Protein AF-A0AAE1W7T8-F1 (afdb_monomer_lite)

pLDDT: mean 72.62, std 16.83, range [42.72, 94.44]

Foldseek 3Di:
DVVVVVVVVVVVVVVVVVVVPPDPCPPPQPPPDLVCLQVPQDQDQFGWAQDPPAPNRIFTGHDPQWDFPDDPPDDNVRNGHGDHGNDPPVVVVPD

Sequence (95 aa):
MATVHHAAFLAVMGVLLQSHVATADLVHFPFTGTGAACNEIVCGRGSCVPLSNTTFGFECVCDPGWRQARPDGDQYLNFLPCLIPNCKFFVLVFT

Radius of gyration: 23.26 Å; chains: 1; bounding box: 76×24×34 Å

Organism: NCBI:txid2727404

Structure (mmCIF, N/CA/C/O backbone):
data_AF-A0AAE1W7T8-F1
#
_entry.id   AF-A0AAE1W7T8-F1
#
loop_
_atom_site.group_PDB
_atom_site.id
_atom_site.type_symbol
_atom_site.label_atom_id
_atom_site.label_alt_id
_atom_site.label_comp_id
_atom_site.label_asym_id
_atom_site.label_entity_id
_atom_site.label_seq_id
_atom_site.pdbx_PDB_ins_code
_atom_site.Cartn_x
_atom_site.Cartn_y
_atom_site.Cartn_z
_atom_site.occupancy
_atom_site.B_iso_or_equiv
_atom_site.auth_seq_id
_atom_site.auth_comp_id
_atom_site.auth_asym_id
_atom_site.auth_atom_id
_atom_site.pdbx_PDB_model_num
ATOM 1 N N . MET A 1 1 ? 60.041 -3.985 5.228 1.00 56.50 1 MET A N 1
ATOM 2 C CA . MET A 1 1 ? 59.288 -4.961 6.054 1.00 56.50 1 MET A CA 1
ATOM 3 C C . MET A 1 1 ? 57.983 -4.352 6.568 1.00 56.50 1 MET A C 1
ATOM 5 O O . MET A 1 1 ? 56.937 -4.930 6.322 1.00 56.50 1 MET A O 1
ATOM 9 N N . ALA A 1 2 ? 58.009 -3.157 7.178 1.00 58.16 2 ALA A N 1
ATOM 10 C CA . ALA A 1 2 ? 56.801 -2.456 7.644 1.00 58.16 2 ALA A CA 1
ATOM 11 C C . ALA A 1 2 ? 55.797 -2.110 6.522 1.00 58.16 2 ALA A C 1
ATOM 13 O O . ALA A 1 2 ? 54.601 -2.329 6.671 1.00 58.16 2 ALA A O 1
ATOM 14 N N . THR A 1 3 ? 56.286 -1.667 5.360 1.00 59.66 3 THR A N 1
ATOM 15 C CA . THR A 1 3 ? 55.457 -1.309 4.192 1.00 59.66 3 THR A CA 1
ATOM 16 C C . THR A 1 3 ? 54.664 -2.485 3.616 1.00 59.66 3 THR A C 1
ATOM 18 O O . THR A 1 3 ? 53.524 -2.312 3.195 1.00 59.66 3 THR A O 1
ATOM 21 N N . VAL A 1 4 ? 55.234 -3.693 3.656 1.00 62.91 4 VAL A N 1
ATOM 22 C CA . VAL A 1 4 ? 54.584 -4.925 3.176 1.00 62.91 4 VAL A CA 1
ATOM 23 C C . VAL A 1 4 ? 53.450 -5.337 4.116 1.00 62.91 4 VAL A C 1
ATOM 25 O O . VAL A 1 4 ? 52.375 -5.706 3.655 1.00 62.91 4 VAL A O 1
ATOM 28 N N . HIS A 1 5 ? 53.649 -5.188 5.430 1.00 63.00 5 HIS A N 1
ATOM 29 C CA . HIS A 1 5 ? 52.596 -5.428 6.418 1.00 63.00 5 HIS A CA 1
ATOM 30 C C . HIS A 1 5 ? 51.430 -4.444 6.281 1.00 63.00 5 HIS A C 1
ATOM 32 O O . HIS A 1 5 ? 50.284 -4.849 6.429 1.00 63.00 5 HIS A O 1
ATOM 38 N N . HIS A 1 6 ? 51.700 -3.172 5.973 1.00 68.06 6 HIS A N 1
ATOM 39 C CA . HIS A 1 6 ? 50.647 -2.166 5.789 1.00 68.06 6 HIS A CA 1
ATOM 40 C C . HIS A 1 6 ? 49.845 -2.426 4.509 1.00 68.06 6 HIS A C 1
ATOM 42 O O . HIS A 1 6 ? 48.619 -2.369 4.535 1.00 68.06 6 HIS A O 1
ATOM 48 N N . ALA A 1 7 ? 50.519 -2.794 3.414 1.00 74.88 7 ALA A N 1
ATOM 49 C CA . ALA A 1 7 ? 49.858 -3.189 2.172 1.00 74.88 7 ALA A CA 1
ATOM 50 C C . ALA A 1 7 ? 48.981 -4.441 2.360 1.00 74.88 7 ALA A C 1
ATOM 52 O O . ALA A 1 7 ? 47.847 -4.473 1.887 1.00 74.88 7 ALA A O 1
ATOM 53 N N . ALA A 1 8 ? 49.468 -5.438 3.108 1.00 79.12 8 ALA A N 1
ATOM 54 C CA . ALA A 1 8 ? 48.694 -6.631 3.441 1.00 79.12 8 ALA A CA 1
ATOM 55 C C . ALA A 1 8 ? 47.466 -6.300 4.305 1.00 79.12 8 ALA A C 1
ATOM 57 O O . ALA A 1 8 ? 46.379 -6.814 4.056 1.00 79.12 8 ALA A O 1
ATOM 58 N N . PHE A 1 9 ? 47.612 -5.400 5.281 1.00 80.44 9 PHE A N 1
ATOM 59 C CA . PHE A 1 9 ? 46.513 -4.997 6.157 1.00 80.44 9 PHE A CA 1
ATOM 60 C C . PHE A 1 9 ? 45.415 -4.235 5.399 1.00 80.44 9 PHE A C 1
ATOM 62 O O . PHE A 1 9 ? 44.230 -4.508 5.583 1.00 80.44 9 PHE A O 1
ATOM 69 N N . LEU A 1 10 ? 45.802 -3.330 4.494 1.00 79.69 10 LEU A N 1
ATOM 70 C CA . LEU A 1 10 ? 44.869 -2.609 3.622 1.00 79.69 10 LEU A CA 1
ATOM 71 C C . LEU A 1 10 ? 44.149 -3.552 2.648 1.00 79.69 10 LEU A C 1
ATOM 73 O O . LEU A 1 10 ? 42.951 -3.394 2.427 1.00 79.69 10 LEU A O 1
ATOM 77 N N . ALA A 1 11 ? 44.847 -4.559 2.112 1.00 80.62 11 ALA A N 1
ATOM 78 C CA . ALA A 1 11 ? 44.243 -5.569 1.247 1.00 80.62 11 ALA A CA 1
ATOM 79 C C . ALA A 1 11 ? 43.197 -6.415 1.994 1.00 80.62 11 ALA A C 1
ATOM 81 O O . ALA A 1 11 ? 42.099 -6.621 1.483 1.00 80.62 11 ALA A O 1
ATOM 82 N N . VAL A 1 12 ? 43.494 -6.846 3.225 1.00 82.19 12 VAL A N 1
ATOM 83 C CA . VAL A 1 12 ? 42.553 -7.616 4.057 1.00 82.19 12 VAL A CA 1
ATOM 84 C C . VAL A 1 12 ? 41.325 -6.780 4.426 1.00 82.19 12 VAL A C 1
ATOM 86 O O . VAL A 1 12 ? 40.203 -7.258 4.284 1.00 82.19 12 VAL A O 1
ATOM 89 N N . MET A 1 13 ? 41.509 -5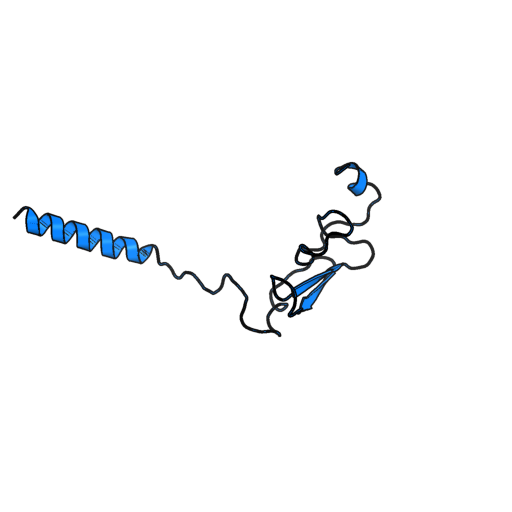.517 4.823 1.00 72.75 13 MET A N 1
ATOM 90 C CA . MET A 1 13 ? 40.390 -4.606 5.097 1.00 72.75 13 MET A CA 1
ATOM 91 C C . MET A 1 13 ? 39.531 -4.342 3.854 1.00 72.75 13 MET A C 1
ATOM 93 O O . MET A 1 13 ? 38.310 -4.280 3.968 1.00 72.75 13 MET A O 1
ATOM 97 N N . GLY A 1 14 ? 40.140 -4.239 2.667 1.00 73.25 14 GLY A N 1
ATOM 98 C CA . GLY A 1 14 ? 39.415 -4.110 1.401 1.00 73.25 14 GLY A CA 1
ATOM 99 C C . GLY A 1 14 ? 38.549 -5.332 1.084 1.00 73.25 14 GLY A C 1
ATOM 100 O O . GLY A 1 14 ? 37.381 -5.174 0.743 1.00 73.25 14 GLY A O 1
ATOM 101 N N . VAL A 1 15 ? 39.084 -6.544 1.266 1.00 70.62 15 VAL A N 1
ATOM 102 C CA . VAL A 1 15 ? 38.343 -7.805 1.057 1.00 70.62 15 VAL A CA 1
ATOM 103 C C . VAL A 1 15 ? 37.208 -7.968 2.079 1.00 70.62 15 VAL A C 1
ATOM 105 O O . VAL A 1 15 ? 36.109 -8.373 1.712 1.00 70.62 15 VAL A O 1
ATOM 108 N N . LEU A 1 16 ? 37.428 -7.589 3.343 1.00 66.31 16 LEU A N 1
ATOM 109 C CA . LEU A 1 16 ? 36.391 -7.615 4.385 1.00 66.31 16 LEU A CA 1
ATOM 110 C C . LEU A 1 16 ? 35.280 -6.579 4.140 1.00 66.31 16 LEU A C 1
ATOM 112 O O . LEU A 1 16 ? 34.117 -6.829 4.460 1.00 66.31 16 LEU A O 1
ATOM 116 N N . LEU A 1 17 ? 35.601 -5.431 3.538 1.00 62.84 17 LEU A N 1
ATOM 117 C CA . LEU A 1 17 ? 34.601 -4.422 3.185 1.00 62.84 17 LEU A CA 1
ATOM 118 C C . LEU A 1 17 ? 33.695 -4.888 2.032 1.00 62.84 17 LEU A C 1
ATOM 120 O O . LEU A 1 17 ? 32.515 -4.544 2.004 1.00 62.84 17 LEU A O 1
ATOM 124 N N . GLN A 1 18 ? 34.202 -5.731 1.124 1.00 59.38 18 GLN A N 1
ATOM 125 C CA . GLN A 1 18 ? 33.402 -6.327 0.046 1.00 59.38 18 GLN A CA 1
ATOM 126 C C . GLN A 1 18 ? 32.329 -7.294 0.566 1.00 59.38 18 GLN A C 1
ATOM 128 O O . GLN A 1 18 ? 31.264 -7.382 -0.035 1.00 59.38 18 GLN A O 1
ATOM 133 N N . SER A 1 19 ? 32.546 -7.945 1.715 1.00 57.84 19 SER A N 1
ATOM 134 C CA . SER A 1 19 ? 31.516 -8.761 2.383 1.00 57.84 19 SER A CA 1
ATOM 135 C C . SER A 1 19 ? 30.347 -7.952 2.965 1.00 57.84 19 SER A C 1
ATOM 137 O O . SER A 1 19 ? 29.305 -8.535 3.251 1.00 57.84 19 SER A O 1
ATOM 139 N N . HIS A 1 20 ? 30.476 -6.624 3.107 1.00 52.41 20 HIS A N 1
ATOM 140 C CA . HIS A 1 20 ? 29.354 -5.739 3.459 1.00 52.41 20 HIS A CA 1
ATOM 141 C C . HIS A 1 20 ? 28.564 -5.248 2.244 1.00 52.41 20 HIS A C 1
ATOM 143 O O . HIS A 1 20 ? 27.469 -4.721 2.412 1.00 52.41 20 HIS A O 1
ATOM 149 N N . VAL A 1 21 ? 29.061 -5.498 1.029 1.00 55.72 21 VAL A N 1
ATOM 150 C CA . VAL A 1 21 ? 28.223 -5.547 -0.171 1.00 55.72 21 VAL A CA 1
ATOM 151 C C . VAL A 1 21 ? 27.741 -6.992 -0.334 1.00 55.72 21 VAL A C 1
ATOM 153 O O . VAL A 1 21 ? 27.817 -7.588 -1.405 1.00 55.72 21 VAL A O 1
ATOM 156 N N . ALA A 1 22 ? 27.213 -7.571 0.758 1.00 46.50 22 ALA A N 1
ATOM 157 C CA . ALA A 1 22 ? 26.071 -8.457 0.609 1.00 46.50 22 ALA A CA 1
ATOM 158 C C . ALA A 1 22 ? 25.137 -7.703 -0.319 1.00 46.50 22 ALA A C 1
ATOM 160 O O . ALA A 1 22 ? 24.904 -6.515 -0.080 1.00 46.50 22 ALA A O 1
ATOM 161 N N . THR A 1 23 ? 24.776 -8.355 -1.421 1.00 50.28 23 THR A N 1
ATOM 162 C CA . THR A 1 23 ? 23.739 -7.926 -2.340 1.00 50.28 23 THR A CA 1
ATOM 163 C C . THR A 1 23 ? 22.875 -6.891 -1.641 1.00 50.28 23 THR A C 1
ATOM 165 O O . THR A 1 23 ? 22.048 -7.218 -0.792 1.00 50.28 23 THR A O 1
ATOM 168 N N . ALA A 1 24 ? 23.054 -5.614 -1.992 1.00 42.72 24 ALA A N 1
ATOM 169 C CA . ALA A 1 24 ? 21.899 -4.748 -2.039 1.00 42.72 24 ALA A CA 1
ATOM 170 C C . ALA A 1 24 ? 21.076 -5.352 -3.170 1.00 42.72 24 ALA A C 1
ATOM 172 O O . ALA A 1 24 ? 21.157 -4.937 -4.319 1.00 42.72 24 ALA A O 1
ATOM 173 N N . ASP A 1 25 ? 20.488 -6.506 -2.868 1.00 43.28 25 ASP A N 1
ATOM 174 C CA . ASP A 1 25 ? 19.133 -6.872 -3.090 1.00 43.28 25 ASP A CA 1
ATOM 175 C C . ASP A 1 25 ? 18.380 -5.627 -3.532 1.00 43.28 25 ASP A C 1
ATOM 177 O O . ASP A 1 25 ? 17.630 -4.990 -2.798 1.00 43.28 25 ASP A O 1
ATOM 181 N N . LEU A 1 26 ? 18.551 -5.319 -4.817 1.00 47.62 26 LEU A N 1
ATOM 182 C CA . LEU A 1 26 ? 17.600 -4.536 -5.580 1.00 47.62 26 LEU A CA 1
ATOM 183 C C . LEU A 1 26 ? 16.213 -5.216 -5.515 1.00 47.62 26 LEU A C 1
ATOM 185 O O . LEU A 1 26 ? 15.230 -4.631 -5.947 1.00 47.62 26 LEU A O 1
ATOM 189 N N . VAL A 1 27 ? 16.110 -6.409 -4.908 1.00 43.56 27 VAL A N 1
ATOM 190 C CA . VAL A 1 27 ? 14.884 -7.059 -4.437 1.00 43.56 27 VAL A CA 1
ATOM 191 C C . VAL A 1 27 ? 14.204 -6.385 -3.231 1.00 43.56 27 VAL A C 1
ATOM 193 O O . VAL A 1 27 ? 13.190 -6.904 -2.782 1.00 43.56 27 VAL A O 1
ATOM 196 N N . HIS A 1 28 ? 14.659 -5.227 -2.727 1.00 44.62 28 HIS A N 1
ATOM 197 C CA . HIS A 1 28 ? 13.882 -4.450 -1.738 1.00 44.62 28 HIS A CA 1
ATOM 198 C C . HIS A 1 28 ? 13.375 -3.082 -2.216 1.00 44.62 28 HIS A C 1
ATOM 200 O O . HIS A 1 28 ? 12.899 -2.279 -1.413 1.00 44.62 28 HIS A O 1
ATOM 206 N N . PHE A 1 29 ? 13.414 -2.806 -3.521 1.00 42.97 29 PHE A N 1
ATOM 207 C CA . PHE A 1 29 ? 12.635 -1.701 -4.077 1.00 42.97 29 PHE A CA 1
ATOM 208 C C . PHE A 1 29 ? 11.857 -2.196 -5.302 1.00 42.97 29 PHE A C 1
ATOM 210 O O . PHE A 1 29 ? 12.429 -2.304 -6.390 1.00 42.97 29 PHE A O 1
ATOM 217 N N . PRO A 1 30 ? 10.565 -2.548 -5.153 1.00 43.94 30 PRO A N 1
ATOM 218 C CA . PRO A 1 30 ? 9.783 -3.144 -6.224 1.00 43.94 30 PRO A CA 1
ATOM 219 C C . PRO A 1 30 ? 9.377 -2.041 -7.206 1.00 43.94 30 PRO A C 1
ATOM 221 O O . PRO A 1 30 ? 8.271 -1.518 -7.159 1.00 43.94 30 PRO A O 1
ATOM 224 N N . PHE A 1 31 ? 10.292 -1.640 -8.087 1.00 52.62 31 PHE A N 1
ATOM 225 C CA . PHE A 1 31 ? 10.041 -0.601 -9.088 1.00 52.62 31 PHE A CA 1
ATOM 226 C C . PHE A 1 31 ? 10.487 -1.025 -10.482 1.00 52.62 31 PHE A C 1
ATOM 228 O O . PHE A 1 31 ? 11.157 -0.292 -11.197 1.00 52.62 31 PHE A O 1
ATOM 235 N N . THR A 1 32 ? 10.113 -2.233 -10.898 1.00 42.78 32 THR A N 1
ATOM 236 C CA . THR A 1 32 ? 10.210 -2.625 -12.310 1.00 42.78 32 THR A CA 1
ATOM 237 C C . THR A 1 32 ? 8.990 -3.452 -12.712 1.00 42.78 32 THR A C 1
ATOM 239 O O . THR A 1 32 ? 8.971 -4.673 -12.628 1.00 42.78 32 THR A O 1
ATOM 242 N N . GLY A 1 33 ? 7.932 -2.768 -13.154 1.00 43.59 33 GLY A N 1
ATOM 243 C CA . GLY A 1 33 ? 6.796 -3.400 -13.826 1.00 43.59 33 GLY A CA 1
ATOM 244 C C . GLY A 1 33 ? 5.457 -2.805 -13.414 1.00 43.59 33 GLY A C 1
ATOM 245 O O . GLY A 1 33 ? 4.960 -3.057 -12.322 1.00 43.59 33 GLY A O 1
ATOM 246 N N . THR A 1 34 ? 4.821 -2.078 -14.328 1.00 49.53 34 THR A N 1
ATOM 247 C CA . THR A 1 34 ? 3.488 -1.470 -14.162 1.00 49.53 34 THR A CA 1
ATOM 248 C C . THR A 1 34 ? 2.350 -2.484 -13.954 1.00 49.53 34 THR A C 1
ATOM 250 O O . THR A 1 34 ? 1.241 -2.084 -13.622 1.00 49.53 34 THR A O 1
ATOM 253 N N . GLY A 1 35 ? 2.617 -3.790 -14.096 1.00 50.62 35 GLY A N 1
ATOM 254 C CA . GLY A 1 35 ? 1.723 -4.884 -13.683 1.00 50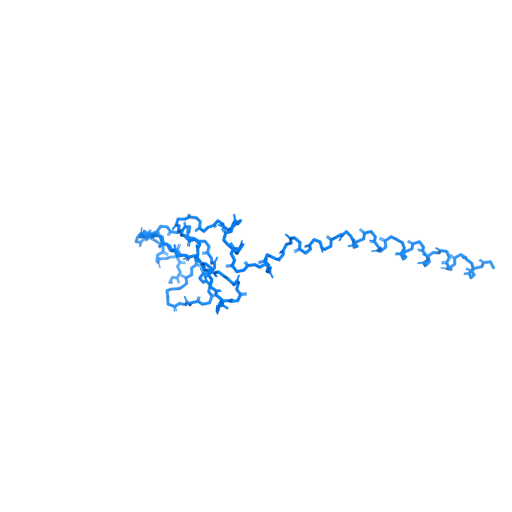.62 35 GLY A CA 1
ATOM 255 C C . GLY A 1 35 ? 2.184 -5.665 -12.441 1.00 50.62 35 GLY A C 1
ATOM 256 O O . GLY A 1 35 ? 1.411 -6.445 -11.899 1.00 50.62 35 GLY A O 1
ATOM 257 N N . ALA A 1 36 ? 3.419 -5.459 -11.972 1.00 62.28 36 ALA A N 1
ATOM 258 C CA . ALA A 1 36 ? 3.992 -6.150 -10.812 1.00 62.28 36 ALA A CA 1
ATOM 259 C C . ALA A 1 36 ? 3.781 -5.387 -9.494 1.00 62.28 36 ALA A C 1
ATOM 261 O O . ALA A 1 36 ? 3.868 -5.987 -8.426 1.00 62.28 36 ALA A O 1
ATOM 262 N N . ALA A 1 37 ? 3.464 -4.089 -9.567 1.00 70.81 37 ALA A N 1
ATOM 263 C CA . ALA A 1 37 ? 3.366 -3.206 -8.405 1.00 70.81 37 ALA A CA 1
ATOM 264 C C . ALA A 1 37 ? 2.381 -3.690 -7.326 1.00 70.81 37 ALA A C 1
ATOM 266 O O . ALA A 1 37 ? 2.578 -3.377 -6.165 1.00 70.81 37 ALA A O 1
ATOM 267 N N . CYS A 1 38 ? 1.362 -4.479 -7.682 1.00 81.69 38 CYS A N 1
ATOM 268 C CA . CYS A 1 38 ? 0.377 -5.011 -6.734 1.00 81.69 38 CYS A CA 1
ATOM 269 C C . CYS A 1 38 ? 0.534 -6.504 -6.413 1.00 81.69 38 CYS A C 1
ATOM 271 O O . CYS A 1 38 ? -0.270 -7.040 -5.658 1.00 81.69 38 CYS A O 1
ATOM 273 N N . ASN A 1 39 ? 1.533 -7.191 -6.976 1.00 81.06 39 ASN A N 1
ATOM 274 C CA . ASN A 1 39 ? 1.635 -8.650 -6.867 1.00 81.06 39 ASN A CA 1
ATOM 275 C C . ASN A 1 39 ? 2.061 -9.112 -5.459 1.00 81.06 39 ASN A C 1
ATOM 277 O O . ASN A 1 39 ? 1.671 -10.183 -5.008 1.00 81.06 39 ASN A O 1
ATOM 281 N N . GLU A 1 40 ? 2.832 -8.282 -4.754 1.00 80.50 40 GLU A N 1
ATOM 282 C CA . GLU A 1 40 ? 3.348 -8.568 -3.406 1.00 80.50 40 GLU A CA 1
ATOM 283 C C . GLU A 1 40 ? 2.830 -7.574 -2.346 1.00 80.50 40 GLU A C 1
ATOM 285 O O . GLU A 1 40 ? 3.165 -7.658 -1.166 1.00 80.50 40 GLU A O 1
ATOM 290 N N . ILE A 1 41 ? 1.978 -6.623 -2.742 1.00 82.69 41 ILE A N 1
ATOM 291 C CA . ILE A 1 41 ? 1.490 -5.570 -1.847 1.00 82.69 41 ILE A CA 1
ATOM 292 C C . ILE A 1 41 ? 0.221 -6.015 -1.130 1.00 82.69 41 ILE A C 1
ATOM 294 O O . ILE A 1 41 ? -0.807 -6.306 -1.741 1.00 82.69 41 ILE A O 1
ATOM 298 N N . VAL A 1 42 ? 0.271 -5.984 0.200 1.00 88.25 42 VAL A N 1
ATOM 299 C CA . VAL A 1 42 ? -0.874 -6.274 1.064 1.00 88.25 42 VAL A CA 1
ATOM 300 C C . VAL A 1 42 ? -1.475 -4.964 1.573 1.00 88.25 42 VAL A C 1
ATOM 302 O O . VAL A 1 42 ? -0.970 -4.351 2.510 1.00 88.25 42 VAL A O 1
ATOM 305 N N . CYS A 1 43 ? -2.602 -4.555 0.986 1.00 91.56 43 CYS A N 1
ATOM 306 C CA . CYS A 1 43 ? -3.339 -3.348 1.386 1.00 91.56 43 CYS A CA 1
ATOM 307 C C . CYS A 1 43 ? -4.267 -3.549 2.600 1.00 91.56 43 CYS A C 1
ATOM 309 O O . CYS A 1 43 ? -4.977 -2.624 2.990 1.00 91.56 43 CYS A O 1
ATOM 311 N N . GLY A 1 44 ? -4.274 -4.732 3.223 1.00 91.56 44 GLY A N 1
ATOM 312 C CA . GLY A 1 44 ? -5.164 -5.047 4.342 1.00 91.56 44 GLY A CA 1
ATOM 313 C C . GLY A 1 44 ? -6.621 -5.158 3.889 1.00 91.56 44 GLY A C 1
ATOM 314 O O . GLY A 1 44 ? -6.946 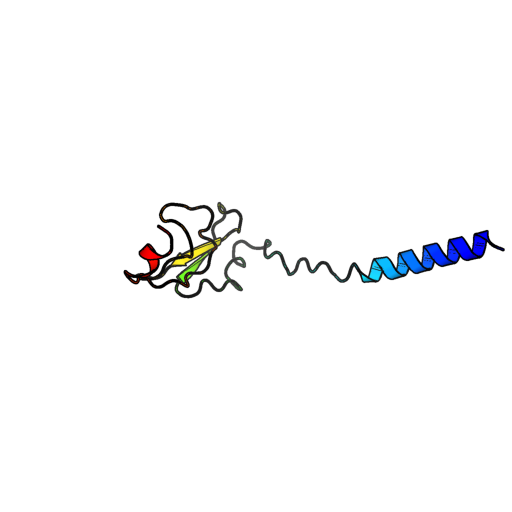-5.996 3.053 1.00 91.56 44 GLY A O 1
ATOM 315 N N . ARG A 1 45 ? -7.506 -4.331 4.456 1.00 93.81 45 ARG A N 1
ATOM 316 C CA . ARG A 1 45 ? -8.931 -4.253 4.086 1.00 93.81 45 ARG A CA 1
ATOM 317 C C . ARG A 1 45 ? -9.148 -3.248 2.964 1.00 93.81 45 ARG A C 1
ATOM 319 O O . ARG A 1 45 ? -9.714 -2.170 3.153 1.00 93.81 45 ARG A O 1
ATOM 326 N N . GLY A 1 46 ? -8.584 -3.592 1.820 1.00 92.69 46 GLY A N 1
ATOM 327 C CA . GLY A 1 46 ? -8.605 -2.780 0.623 1.00 92.69 46 GLY A CA 1
ATOM 328 C C . GLY A 1 46 ? -7.928 -3.488 -0.538 1.00 92.69 46 GLY A C 1
ATOM 329 O O . GLY A 1 46 ? -7.337 -4.559 -0.388 1.00 92.69 46 GLY A O 1
ATOM 330 N N . SER A 1 47 ? -8.001 -2.857 -1.701 1.00 92.19 47 SER A N 1
ATOM 331 C CA . SER A 1 47 ? -7.439 -3.360 -2.950 1.00 92.19 47 SER A CA 1
ATOM 332 C C . SER A 1 47 ? -6.241 -2.522 -3.378 1.00 92.19 47 SER A C 1
ATOM 334 O O . SER A 1 47 ? -6.271 -1.297 -3.284 1.00 92.19 47 SER A O 1
ATOM 336 N N . CYS A 1 48 ? -5.192 -3.181 -3.871 1.00 91.69 48 CYS A N 1
ATOM 337 C CA . CYS A 1 48 ? -4.078 -2.492 -4.512 1.00 91.69 48 CYS A CA 1
ATOM 338 C C . CYS A 1 48 ? -4.462 -2.104 -5.942 1.00 91.69 48 CYS A C 1
ATOM 340 O O . CYS A 1 48 ? -4.944 -2.941 -6.708 1.00 91.69 48 CYS A O 1
ATOM 342 N N . VAL A 1 49 ? -4.227 -0.845 -6.301 1.00 90.06 49 VAL A N 1
ATOM 343 C CA . VAL A 1 49 ? -4.438 -0.307 -7.644 1.00 90.06 49 VAL A CA 1
ATOM 344 C C . VAL A 1 49 ? -3.102 0.227 -8.167 1.00 90.06 49 VAL A C 1
ATOM 346 O O . VAL A 1 49 ? -2.518 1.114 -7.544 1.00 90.06 49 VAL A O 1
ATOM 349 N N . PRO A 1 50 ? -2.586 -0.287 -9.297 1.00 86.9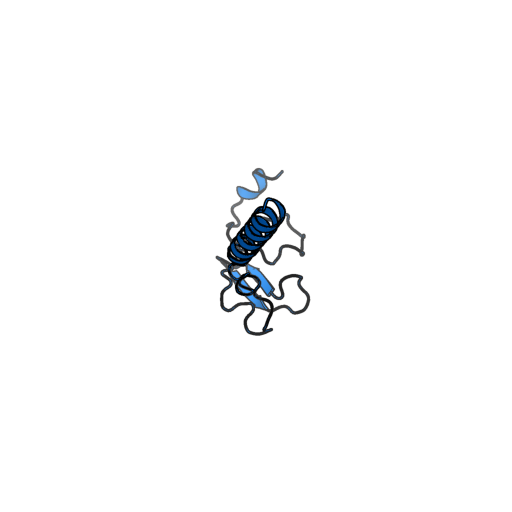4 50 PRO A N 1
ATOM 350 C CA . PRO A 1 50 ? -1.361 0.232 -9.890 1.00 86.94 50 PRO A CA 1
ATOM 351 C C . PRO A 1 50 ? -1.623 1.624 -10.476 1.00 86.94 50 PRO A C 1
ATOM 353 O O . PRO A 1 50 ? -2.536 1.803 -11.283 1.00 86.94 50 PRO A O 1
ATOM 356 N N . LEU A 1 51 ? -0.808 2.607 -10.098 1.00 81.62 51 LEU A N 1
ATOM 357 C CA . LEU A 1 51 ? -0.955 4.002 -10.510 1.00 81.62 51 LEU A CA 1
ATOM 358 C C . LEU A 1 51 ? 0.396 4.555 -10.962 1.00 81.62 51 LEU A C 1
ATOM 360 O O . LEU A 1 51 ? 1.331 4.657 -10.180 1.00 81.62 51 LEU A O 1
ATOM 364 N N . SER A 1 52 ? 0.494 5.000 -12.213 1.00 68.50 52 SER A N 1
ATOM 365 C CA . SER A 1 52 ? 1.739 5.562 -12.764 1.00 68.50 52 SER A CA 1
ATOM 366 C C . SER A 1 52 ? 2.117 6.942 -12.208 1.00 68.50 52 SER A C 1
ATOM 368 O O . SER A 1 52 ? 3.236 7.393 -12.429 1.00 68.50 52 SER A O 1
ATOM 370 N N . ASN A 1 53 ? 1.198 7.619 -11.510 1.00 72.44 53 ASN A N 1
ATOM 371 C CA . ASN A 1 53 ? 1.364 8.999 -11.038 1.00 72.44 53 ASN A CA 1
ATOM 372 C C . ASN A 1 53 ? 1.646 9.120 -9.530 1.00 72.44 53 ASN A C 1
ATOM 374 O O . ASN A 1 53 ? 1.733 10.235 -9.021 1.00 72.44 53 ASN A O 1
ATOM 378 N N . THR A 1 54 ? 1.782 8.010 -8.799 1.00 72.62 54 THR A N 1
ATOM 379 C CA . THR A 1 54 ? 2.147 8.046 -7.375 1.00 72.62 54 THR A CA 1
ATOM 380 C C . THR A 1 54 ? 3.632 7.756 -7.201 1.00 72.62 54 THR A C 1
ATOM 382 O O . THR A 1 54 ? 4.228 7.014 -7.981 1.00 72.62 54 THR A O 1
ATOM 385 N N . THR A 1 55 ? 4.236 8.298 -6.139 1.00 77.62 55 THR A N 1
ATOM 386 C CA . THR A 1 55 ? 5.648 8.059 -5.780 1.00 77.62 55 THR A CA 1
ATOM 387 C C . THR A 1 55 ? 5.995 6.570 -5.722 1.00 77.62 55 THR A C 1
ATOM 389 O O . THR A 1 55 ? 7.124 6.188 -6.009 1.00 77.62 55 THR A O 1
ATOM 392 N N . PHE A 1 56 ? 5.014 5.735 -5.367 1.00 79.81 56 PHE A N 1
ATOM 393 C CA . PHE A 1 56 ? 5.191 4.301 -5.173 1.00 79.81 56 PHE A CA 1
ATOM 394 C C . PHE A 1 56 ? 4.683 3.442 -6.340 1.00 79.81 56 PHE A C 1
ATOM 396 O O . PHE A 1 56 ? 4.838 2.228 -6.300 1.00 79.81 56 PHE A O 1
ATOM 403 N N . GLY A 1 57 ? 4.107 4.032 -7.393 1.00 84.00 57 GLY A N 1
ATOM 404 C CA . GLY A 1 57 ? 3.618 3.271 -8.549 1.00 84.00 57 GLY A CA 1
ATOM 405 C C . GLY A 1 57 ? 2.326 2.476 -8.292 1.00 84.00 57 GLY A C 1
ATOM 406 O O . GLY A 1 57 ? 1.850 1.756 -9.172 1.00 84.00 57 GLY A O 1
ATOM 407 N N . PHE A 1 58 ? 1.754 2.590 -7.094 1.00 87.06 58 PHE A N 1
ATOM 408 C CA . PHE A 1 58 ? 0.486 1.996 -6.684 1.00 87.06 58 PHE A CA 1
ATOM 409 C C . PHE A 1 58 ? -0.185 2.848 -5.603 1.00 87.06 58 PHE A C 1
ATOM 411 O O . PHE A 1 58 ? 0.421 3.760 -5.029 1.00 87.06 58 PHE A O 1
ATOM 418 N N . GLU A 1 59 ? -1.440 2.530 -5.319 1.00 90.38 59 GLU A N 1
ATOM 419 C CA . GLU A 1 59 ? -2.173 2.989 -4.148 1.00 90.38 59 GLU A CA 1
ATOM 420 C C . GLU A 1 59 ? -3.052 1.870 -3.581 1.00 90.38 59 GLU A C 1
ATOM 422 O O . GLU A 1 59 ? -3.440 0.937 -4.282 1.00 90.38 59 GLU A O 1
ATOM 427 N N . CYS A 1 60 ? -3.360 1.963 -2.294 1.00 91.12 60 CYS A N 1
ATOM 428 C CA . CYS A 1 60 ? -4.290 1.091 -1.601 1.00 91.12 60 CYS A CA 1
ATOM 429 C C . CYS A 1 60 ? -5.641 1.799 -1.462 1.00 91.12 60 CYS A C 1
ATOM 431 O O . CYS A 1 60 ? -5.755 2.810 -0.768 1.00 91.12 60 CYS A O 1
ATOM 433 N N . VAL A 1 61 ? -6.676 1.244 -2.089 1.00 92.12 61 VAL A N 1
ATOM 434 C CA . VAL A 1 61 ? -8.059 1.727 -1.993 1.00 92.12 61 VAL A CA 1
ATOM 435 C C . VAL A 1 61 ? -8.783 0.934 -0.910 1.00 92.12 61 VAL A C 1
ATOM 437 O O . VAL A 1 61 ? -8.940 -0.278 -1.038 1.00 92.12 61 VAL A O 1
ATOM 440 N N . CYS A 1 62 ? -9.214 1.601 0.163 1.00 92.19 62 CYS A N 1
A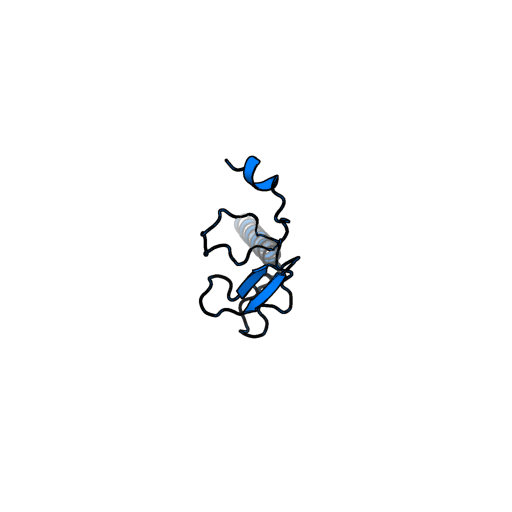TOM 441 C CA . CYS A 1 62 ? -9.862 0.933 1.293 1.00 92.19 62 CYS A CA 1
ATOM 442 C C . CYS A 1 62 ? -11.292 0.488 0.994 1.00 92.19 62 CYS A C 1
ATOM 444 O O . CYS A 1 62 ? -12.058 1.196 0.339 1.00 92.19 62 CYS A O 1
ATOM 446 N N . ASP A 1 63 ? -11.665 -0.654 1.567 1.00 94.44 63 ASP A N 1
ATOM 447 C CA . ASP A 1 63 ? -13.044 -1.124 1.567 1.00 94.44 63 ASP A CA 1
ATOM 448 C C . ASP A 1 63 ? -13.944 -0.185 2.393 1.00 94.44 6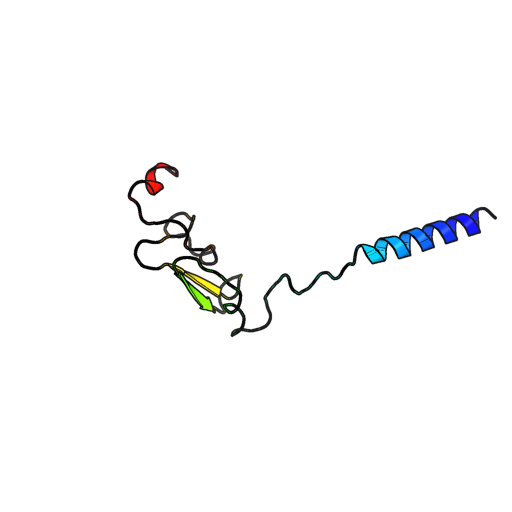3 ASP A C 1
ATOM 450 O O . ASP A 1 63 ? -13.477 0.478 3.331 1.00 94.44 63 ASP A O 1
ATOM 454 N N . PRO A 1 64 ? -15.261 -0.149 2.120 1.00 91.19 64 PRO A N 1
ATOM 455 C CA . PRO A 1 64 ? -16.204 0.625 2.917 1.00 91.19 64 PRO A CA 1
ATOM 456 C C . PRO A 1 64 ? -16.089 0.306 4.412 1.00 91.19 64 PRO A C 1
ATOM 458 O O . PRO A 1 64 ? -16.110 -0.852 4.830 1.00 91.19 64 PRO A O 1
ATOM 461 N N . GLY A 1 65 ? -15.983 1.351 5.233 1.00 89.44 65 GLY A N 1
ATOM 462 C CA . GLY A 1 65 ? -15.803 1.195 6.676 1.00 89.44 65 GLY A CA 1
ATOM 463 C C . GLY A 1 65 ? -14.359 0.926 7.112 1.00 89.44 65 GLY A C 1
ATOM 464 O O . GLY A 1 65 ? -14.152 0.655 8.291 1.00 89.44 65 GLY A O 1
ATOM 465 N N . TRP A 1 66 ? -13.372 1.051 6.222 1.00 90.62 66 TRP A N 1
ATOM 466 C CA . TRP A 1 66 ? -11.942 1.021 6.544 1.00 90.62 66 TRP A CA 1
ATOM 467 C C . TRP A 1 66 ? -11.248 2.313 6.110 1.00 90.62 66 TRP A C 1
ATOM 469 O O . TRP A 1 66 ? -11.699 3.010 5.204 1.00 90.62 66 TRP A O 1
ATOM 479 N N . ARG A 1 67 ? -10.161 2.663 6.799 1.00 88.50 67 ARG A N 1
ATOM 480 C CA . ARG A 1 67 ? -9.330 3.837 6.527 1.00 88.50 67 ARG A CA 1
ATOM 481 C C . ARG A 1 67 ? -7.851 3.529 6.754 1.00 88.50 67 ARG A C 1
ATOM 483 O O . ARG A 1 67 ? -7.483 2.574 7.445 1.00 88.50 67 ARG A O 1
ATOM 490 N N . GLN A 1 68 ? -7.010 4.371 6.172 1.00 89.81 68 GLN A N 1
ATOM 491 C CA . GLN A 1 68 ? -5.571 4.401 6.415 1.00 89.81 68 GLN A CA 1
ATOM 492 C C . GLN A 1 68 ? -5.255 5.185 7.695 1.00 89.81 68 GLN A C 1
ATOM 494 O O . GLN A 1 68 ? -6.055 6.008 8.154 1.00 89.81 68 GLN A O 1
ATOM 499 N N . ALA A 1 69 ? -4.071 4.943 8.263 1.00 87.44 69 ALA A N 1
ATOM 500 C CA . ALA A 1 69 ? -3.527 5.669 9.414 1.00 87.44 69 ALA A CA 1
ATOM 501 C C . ALA A 1 69 ? -3.045 7.068 9.016 1.00 87.44 69 ALA A C 1
ATOM 503 O O . ALA A 1 69 ? -1.851 7.360 9.012 1.00 87.44 69 ALA A O 1
ATOM 504 N N . ARG A 1 70 ? -3.996 7.913 8.619 1.00 84.75 70 ARG A N 1
ATOM 505 C CA . ARG A 1 70 ? -3.734 9.200 7.993 1.00 84.75 70 ARG A CA 1
ATOM 506 C C . ARG A 1 70 ? -4.814 10.239 8.323 1.00 84.75 70 ARG A C 1
ATOM 508 O O . ARG A 1 70 ? -5.985 9.853 8.445 1.00 84.75 70 ARG A O 1
ATOM 515 N N . PRO A 1 71 ? -4.454 11.536 8.419 1.00 80.81 71 PRO A N 1
ATOM 516 C CA . PRO A 1 71 ? -5.424 12.622 8.360 1.00 80.81 71 PRO A CA 1
ATOM 517 C C . PRO A 1 71 ? -6.303 12.559 7.105 1.00 80.81 71 PRO A C 1
ATOM 519 O O . PRO A 1 71 ? -5.851 12.210 6.013 1.00 80.81 71 PRO A O 1
ATOM 522 N N . ASP A 1 72 ? -7.573 12.915 7.276 1.00 77.81 72 ASP A N 1
ATOM 523 C CA . ASP A 1 72 ? -8.539 12.963 6.185 1.00 77.81 72 ASP A CA 1
ATOM 524 C C . ASP A 1 72 ? -8.149 14.047 5.157 1.00 77.81 72 ASP A C 1
ATOM 526 O O . ASP A 1 72 ? -7.782 15.164 5.519 1.00 77.81 72 ASP A O 1
ATOM 530 N N . GLY A 1 73 ? -8.228 13.714 3.864 1.00 74.62 73 GLY A N 1
ATOM 531 C CA . GLY A 1 73 ? -7.991 14.645 2.749 1.00 74.62 73 GLY A CA 1
ATOM 532 C C . GLY A 1 73 ? -6.544 14.759 2.270 1.00 74.62 73 GLY A C 1
ATOM 533 O O . GLY A 1 73 ? -6.289 15.320 1.205 1.00 74.62 73 GLY A O 1
ATOM 534 N N . ASP A 1 74 ? -5.595 14.191 2.999 1.00 81.56 74 ASP A N 1
ATOM 535 C CA . ASP A 1 74 ? -4.231 14.076 2.514 1.00 81.56 74 ASP A CA 1
ATOM 536 C C . ASP A 1 74 ? -4.201 12.929 1.460 1.00 81.56 74 ASP A C 1
ATOM 538 O O . ASP A 1 74 ? -4.851 11.904 1.668 1.00 81.56 74 ASP A O 1
ATOM 542 N N . GLN A 1 75 ? -3.497 13.081 0.314 1.00 81.75 75 GLN A N 1
ATOM 543 C CA . GLN A 1 75 ? -3.486 12.106 -0.820 1.00 81.75 75 GLN A CA 1
ATOM 544 C C . GLN A 1 75 ? -2.122 11.416 -1.106 1.00 81.75 75 GLN A C 1
ATOM 546 O O . GLN A 1 75 ? -2.070 10.247 -1.458 1.00 81.75 75 GLN A O 1
ATOM 551 N N . TYR A 1 76 ? -0.991 12.042 -0.774 1.00 82.81 76 TYR A N 1
ATOM 552 C CA . TYR A 1 76 ? 0.386 11.482 -0.794 1.00 82.81 76 TYR A CA 1
ATOM 553 C C . TYR A 1 76 ? 0.708 10.124 -0.098 1.00 82.81 76 TYR A C 1
ATOM 555 O O . TYR A 1 76 ? 1.684 9.471 -0.447 1.00 82.81 76 TYR A O 1
ATOM 563 N N . LEU A 1 77 ? -0.075 9.686 0.879 1.00 87.25 77 LEU A N 1
ATOM 564 C CA . LEU A 1 77 ? 0.052 8.495 1.724 1.00 87.25 77 LEU A CA 1
ATOM 565 C C . LEU A 1 77 ? -1.014 7.437 1.381 1.00 87.25 77 LEU A C 1
ATOM 567 O O . LEU A 1 77 ? -1.292 6.557 2.192 1.00 87.25 77 LEU A O 1
ATOM 571 N N . ASN A 1 78 ? -1.604 7.491 0.180 1.00 87.94 78 ASN A N 1
ATOM 572 C CA . ASN A 1 78 ? -2.565 6.481 -0.282 1.00 87.94 78 ASN A CA 1
ATOM 573 C C . ASN A 1 78 ? -1.919 5.097 -0.471 1.00 87.94 78 ASN A C 1
ATOM 575 O O . ASN A 1 78 ? -2.621 4.118 -0.687 1.00 87.94 78 ASN A O 1
ATOM 579 N N . PHE A 1 79 ? -0.593 4.989 -0.385 1.00 89.25 79 PHE A N 1
ATOM 580 C CA . PHE A 1 79 ? 0.122 3.713 -0.369 1.00 89.25 79 PHE A CA 1
ATOM 581 C C . PHE A 1 79 ? 0.024 2.985 0.983 1.00 89.25 79 PHE A C 1
ATOM 583 O O . PHE A 1 79 ? 0.419 1.823 1.073 1.00 89.25 79 PHE A O 1
ATOM 590 N N . LEU A 1 80 ? -0.459 3.646 2.048 1.00 91.00 80 LEU A N 1
ATOM 591 C CA . LEU A 1 80 ? -0.576 3.014 3.360 1.00 91.00 80 LEU A CA 1
ATOM 592 C C . LEU A 1 80 ? -1.629 1.888 3.337 1.00 91.00 80 LEU A C 1
ATOM 594 O O . LEU A 1 80 ? -2.659 2.009 2.678 1.00 91.00 80 LEU A O 1
ATOM 598 N N . PRO A 1 81 ? -1.447 0.806 4.102 1.00 91.00 81 PRO A N 1
ATOM 599 C CA . PRO A 1 81 ? -2.473 -0.222 4.233 1.00 91.00 81 PRO A CA 1
ATOM 600 C C . PRO A 1 81 ? -3.736 0.265 4.967 1.00 91.00 81 PRO A C 1
ATOM 602 O O . PRO A 1 81 ? -3.692 1.105 5.871 1.00 91.00 81 PRO A O 1
ATOM 605 N N . CYS A 1 82 ? -4.874 -0.330 4.620 1.00 92.25 82 CYS A N 1
ATOM 606 C CA . CYS A 1 82 ? -6.176 -0.108 5.241 1.00 92.25 82 CYS A CA 1
ATOM 607 C C . CYS A 1 82 ? -6.332 -1.026 6.456 1.00 92.25 82 CYS A C 1
ATOM 609 O O . CYS A 1 82 ? -6.759 -2.177 6.342 1.00 92.25 82 CYS A O 1
ATOM 611 N N . LEU A 1 83 ? -5.941 -0.524 7.628 1.00 91.44 83 LEU A N 1
ATOM 612 C CA . LEU A 1 83 ? -5.917 -1.294 8.882 1.00 91.44 83 LEU A CA 1
ATOM 613 C C . LEU A 1 83 ? -6.859 -0.739 9.949 1.00 91.44 83 LEU A C 1
ATOM 615 O O . LEU A 1 83 ? -7.047 -1.367 10.989 1.00 91.44 83 LEU A O 1
ATOM 619 N N . ILE A 1 84 ? -7.453 0.428 9.711 1.00 89.81 84 ILE A N 1
ATOM 620 C CA . ILE A 1 84 ? -8.244 1.125 10.717 1.00 89.81 84 ILE A CA 1
ATOM 621 C C . ILE A 1 84 ? -9.718 1.004 10.349 1.00 89.81 84 ILE A C 1
ATOM 623 O O . ILE A 1 84 ? -10.128 1.538 9.319 1.00 89.81 84 ILE A O 1
ATOM 627 N N . PRO A 1 85 ? -10.546 0.341 11.165 1.00 88.88 85 PRO A N 1
ATOM 628 C CA . PRO A 1 85 ? -11.982 0.363 10.959 1.00 88.88 85 PRO A CA 1
ATOM 629 C C . PRO A 1 85 ? -12.530 1.767 11.244 1.00 88.88 85 PRO A C 1
ATOM 631 O O . PRO A 1 85 ? -12.056 2.481 12.130 1.00 88.88 85 PRO A O 1
ATOM 634 N N . ASN A 1 86 ? -13.570 2.159 10.515 1.00 80.38 86 ASN A N 1
ATOM 635 C CA . ASN A 1 86 ? -14.296 3.416 10.671 1.00 80.38 86 ASN A CA 1
ATOM 636 C C . ASN A 1 86 ? -15.203 3.343 11.916 1.00 80.38 86 ASN A C 1
ATOM 638 O O . ASN A 1 86 ? -16.430 3.384 11.858 1.00 80.38 86 ASN A O 1
ATOM 642 N N . CYS A 1 87 ? -14.574 3.157 13.073 1.00 71.00 87 CYS A N 1
ATOM 643 C CA . CYS A 1 87 ? -15.210 3.247 14.372 1.00 71.00 87 CYS A CA 1
ATOM 644 C C . CYS A 1 87 ? -15.263 4.723 14.766 1.00 71.00 87 CYS A C 1
ATOM 646 O O . CYS A 1 87 ? -14.266 5.436 14.651 1.00 71.00 87 CYS A O 1
ATOM 648 N N . LYS A 1 88 ? -16.379 5.169 15.351 1.00 61.44 88 LYS A N 1
ATOM 649 C CA . LYS A 1 88 ? -16.527 6.534 15.899 1.00 61.44 88 LYS A CA 1
ATOM 650 C C . LYS A 1 88 ? -15.477 6.900 16.969 1.00 61.44 88 LYS A C 1
ATOM 652 O O . LYS A 1 88 ? -15.416 8.042 17.400 1.00 61.44 88 LYS A O 1
ATOM 657 N N . PHE A 1 89 ? -14.670 5.929 17.398 1.00 55.09 89 PHE A N 1
ATOM 658 C CA . PHE A 1 89 ? -13.696 6.024 18.480 1.00 55.09 89 PHE A CA 1
ATOM 659 C C . PHE A 1 89 ? -12.268 6.388 18.029 1.00 55.09 89 PHE A C 1
ATOM 661 O O . PHE A 1 89 ? -11.500 6.878 18.848 1.00 55.09 89 PHE A O 1
ATOM 668 N N . PHE A 1 90 ? -11.894 6.196 16.754 1.00 50.78 90 PHE A N 1
ATOM 669 C CA . PHE A 1 90 ? -10.527 6.512 16.291 1.00 50.78 90 PHE A CA 1
ATOM 670 C C . PHE A 1 90 ? -10.301 8.021 16.064 1.00 50.78 90 PHE A C 1
ATOM 672 O O . PHE A 1 90 ? -9.181 8.507 16.174 1.00 50.78 90 PHE A O 1
ATOM 679 N N . VAL A 1 91 ? -11.377 8.782 15.831 1.00 51.69 91 VAL A N 1
ATOM 680 C CA . VAL A 1 91 ? -11.339 10.249 15.659 1.00 51.69 91 VAL A CA 1
ATOM 681 C C . VAL A 1 91 ? -10.892 10.980 16.940 1.00 51.69 91 VAL A C 1
ATOM 683 O O . VAL A 1 91 ? -10.339 12.071 16.857 1.00 51.69 91 VAL A O 1
ATOM 686 N N . LEU A 1 92 ? -11.057 10.374 18.122 1.00 50.06 92 LEU A N 1
ATOM 687 C CA . LEU A 1 92 ? -10.746 11.013 19.410 1.00 50.06 92 LEU A CA 1
ATOM 688 C C . LEU A 1 92 ? -9.283 10.870 19.868 1.00 50.06 92 LEU A C 1
ATOM 690 O O . LEU A 1 92 ? -8.933 11.427 20.899 1.00 50.06 92 LEU A O 1
ATOM 694 N N . VAL A 1 93 ? -8.434 10.121 19.152 1.00 52.91 93 VAL A N 1
ATOM 695 C CA . VAL A 1 93 ? -7.022 9.907 19.552 1.00 52.91 93 VAL A CA 1
ATOM 696 C C . VAL A 1 93 ? -6.052 10.837 18.801 1.00 52.91 93 VAL A C 1
ATOM 698 O O . VAL A 1 93 ? -4.893 10.953 19.185 1.00 52.91 93 VAL A O 1
ATOM 701 N N . PHE A 1 94 ? -6.522 11.533 17.759 1.00 48.25 94 PHE A N 1
ATOM 702 C CA . PHE A 1 94 ? -5.703 12.425 16.920 1.00 48.25 94 PHE A CA 1
ATOM 703 C C . PHE A 1 94 ? -6.198 13.880 16.888 1.00 48.25 94 PHE A C 1
ATOM 705 O O . PHE A 1 94 ? -5.688 14.659 16.083 1.00 48.25 94 PHE A O 1
ATOM 712 N N . THR A 1 95 ? -7.175 14.238 17.732 1.00 45.16 95 THR A N 1
ATOM 713 C CA . THR A 1 95 ? -7.608 15.633 17.939 1.00 45.16 95 THR A CA 1
ATOM 714 C C . THR A 1 95 ? -7.126 16.131 19.291 1.00 45.16 95 THR A C 1
ATOM 716 O O . THR A 1 95 ? -7.244 15.347 20.259 1.00 45.16 95 THR A O 1
#

Secondary structure (DSSP, 8-state):
-HHHHHHHHHHHHHHHHHTT-----GGGS--S-TTTTTTS---BSEEEEE-TTSTTSEEEEEPTTEEESS-TT--TTTTS-EEEE--TTGGGS--